Protein AF-A0A2E0M424-F1 (afdb_monomer_lite)

Foldseek 3Di:
DDDDPDPVVVVVVVVQLVLLQVLCVVCVVVVAHAPDSRCSNVCSVQPPDSCCRNVVHHDPDPVVVVVVVVVVVVVVVPPD

pLDDT: mean 80.57, std 13.65, range [43.69, 95.31]

Secondary structure (DSSP, 8-state):
------HHHHHHHHHHHHHHHHHHHHHHHTT---S-STTHHHHHHH--SHHHHHHT-----HHHHHHHHHHHHHHHHT--

Sequence (80 aa):
MPSRSSAAGEKEAWNDLETDMDSYKRLRDDGLQPPSIRGSADLESRAETKMEVESGQIVEDKTTRDQVEKVIKESKDSGT

Structure (mmCIF, N/CA/C/O backbone):
data_AF-A0A2E0M424-F1
#
_entry.id   AF-A0A2E0M424-F1
#
loop_
_atom_site.group_PDB
_atom_site.id
_atom_site.type_symbol
_atom_site.label_atom_id
_atom_site.label_alt_id
_atom_site.label_comp_id
_atom_site.label_asym_id
_atom_site.label_entity_id
_atom_site.label_seq_id
_atom_site.pdbx_PDB_ins_code
_atom_site.Cartn_x
_atom_site.Cartn_y
_atom_site.Cartn_z
_atom_site.occupancy
_atom_site.B_iso_or_equiv
_atom_site.auth_seq_id
_atom_site.auth_comp_id
_atom_site.auth_asym_id
_atom_site.auth_atom_id
_atom_site.pdbx_PDB_model_num
ATOM 1 N N . MET A 1 1 ? 16.212 23.177 -24.791 1.00 43.69 1 MET A N 1
ATOM 2 C CA . MET A 1 1 ? 17.097 22.169 -24.169 1.00 43.69 1 MET A CA 1
ATOM 3 C C . MET A 1 1 ? 16.366 20.834 -24.193 1.00 43.69 1 MET A C 1
ATOM 5 O O . MET A 1 1 ? 15.345 20.750 -23.522 1.00 43.69 1 MET A O 1
ATOM 9 N N . PRO A 1 2 ? 16.778 19.833 -24.987 1.00 49.78 2 PRO A N 1
ATOM 10 C CA . PRO A 1 2 ? 16.171 18.511 -24.898 1.00 49.78 2 PRO A CA 1
ATOM 11 C C . PRO A 1 2 ? 16.713 17.821 -23.641 1.00 49.78 2 PRO A C 1
ATOM 13 O O . PRO A 1 2 ? 17.910 17.544 -23.547 1.00 49.78 2 PRO A O 1
ATOM 16 N N . SER A 1 3 ? 15.845 17.610 -22.650 1.00 52.59 3 SER A N 1
ATOM 17 C CA . SER A 1 3 ? 16.150 16.760 -21.498 1.00 52.59 3 SER A CA 1
ATOM 18 C C . SER A 1 3 ? 16.370 15.339 -22.014 1.00 52.59 3 SER A C 1
ATOM 20 O O . SER A 1 3 ? 15.488 14.771 -22.655 1.00 52.59 3 SER A O 1
ATOM 22 N N . ARG A 1 4 ? 17.574 14.794 -21.823 1.00 54.09 4 ARG A N 1
ATOM 23 C CA . ARG A 1 4 ? 17.912 13.425 -22.224 1.00 54.09 4 ARG A CA 1
ATOM 24 C C . ARG A 1 4 ? 17.280 12.478 -21.202 1.00 54.09 4 ARG A C 1
ATOM 26 O O . ARG A 1 4 ? 17.892 12.231 -20.168 1.00 54.09 4 ARG A O 1
ATOM 33 N N . SER A 1 5 ? 16.087 11.949 -21.471 1.00 55.03 5 SER A N 1
ATOM 34 C CA . SER A 1 5 ? 15.662 10.711 -20.813 1.00 55.03 5 SER A CA 1
ATOM 35 C C . SER A 1 5 ? 16.559 9.590 -21.342 1.00 55.03 5 SER A C 1
ATOM 37 O O . SER A 1 5 ? 16.643 9.329 -22.541 1.00 55.03 5 SER A O 1
ATOM 39 N N . SER A 1 6 ? 17.359 9.007 -20.459 1.00 59.06 6 SER A N 1
ATOM 40 C CA . SER A 1 6 ? 18.235 7.884 -20.770 1.00 59.06 6 SER A CA 1
ATOM 41 C C . SER A 1 6 ? 17.395 6.614 -20.931 1.00 59.06 6 SER A C 1
ATOM 43 O O . SER A 1 6 ? 16.601 6.286 -20.056 1.00 59.06 6 SER A O 1
ATOM 45 N N . ALA A 1 7 ? 17.623 5.852 -22.005 1.00 59.91 7 ALA A N 1
ATOM 46 C CA . ALA A 1 7 ? 16.964 4.563 -22.274 1.00 59.91 7 ALA A CA 1
ATOM 47 C C . ALA A 1 7 ? 17.080 3.538 -21.119 1.00 59.91 7 ALA A C 1
ATOM 49 O O . ALA A 1 7 ? 16.295 2.599 -21.030 1.00 59.91 7 ALA A O 1
ATOM 50 N N . ALA A 1 8 ? 18.048 3.723 -20.214 1.00 61.41 8 ALA A N 1
ATOM 51 C CA . ALA A 1 8 ? 18.175 2.938 -18.989 1.00 61.41 8 ALA A CA 1
ATOM 52 C C . ALA A 1 8 ? 17.011 3.175 -18.006 1.00 61.41 8 ALA A C 1
ATOM 54 O O . ALA A 1 8 ? 16.476 2.211 -17.471 1.00 61.41 8 ALA A O 1
ATOM 55 N N . GLY A 1 9 ? 16.568 4.426 -17.831 1.00 61.16 9 GLY A N 1
ATOM 56 C CA . GLY A 1 9 ? 15.467 4.758 -16.919 1.00 61.16 9 GLY A CA 1
ATOM 57 C C . GLY A 1 9 ? 14.103 4.280 -17.421 1.00 61.16 9 GLY A C 1
ATOM 58 O O . GLY A 1 9 ? 13.219 3.984 -16.6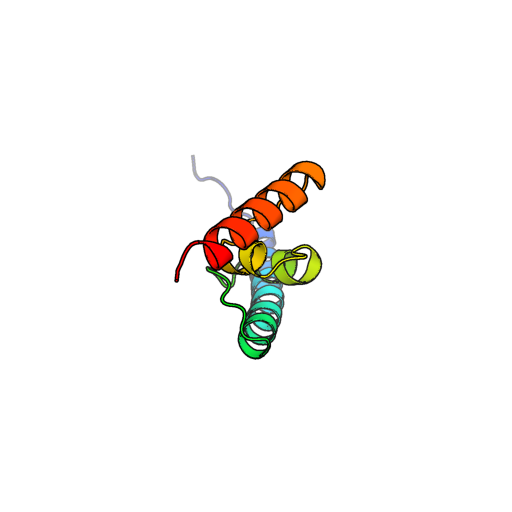25 1.00 61.16 9 GLY A O 1
ATOM 59 N N . GLU A 1 10 ? 13.936 4.142 -18.740 1.00 62.50 10 GLU A N 1
ATOM 60 C CA . GLU A 1 10 ? 12.722 3.556 -19.316 1.00 62.50 10 GLU A CA 1
ATOM 61 C C . GLU A 1 10 ? 12.630 2.060 -19.002 1.00 62.50 10 GLU A C 1
ATOM 63 O O . GLU A 1 10 ? 11.574 1.595 -18.590 1.00 62.50 10 GLU A O 1
ATOM 68 N N . LYS A 1 11 ? 13.729 1.304 -19.132 1.00 64.31 11 LYS A N 1
ATOM 69 C CA . LYS A 1 11 ? 13.740 -0.141 -18.853 1.00 64.31 11 LYS A CA 1
ATOM 70 C C . LYS A 1 11 ? 13.470 -0.463 -17.380 1.00 64.31 11 LYS A C 1
ATOM 72 O O . LYS A 1 11 ? 12.747 -1.415 -17.105 1.00 64.31 11 LYS A O 1
ATOM 77 N N . GLU A 1 12 ? 14.028 0.317 -16.457 1.00 68.12 12 GLU A N 1
ATOM 78 C CA . GLU A 1 12 ? 13.749 0.163 -15.021 1.00 68.12 12 GLU A CA 1
ATOM 79 C C . GLU A 1 12 ? 12.269 0.419 -14.716 1.00 68.12 12 GLU A C 1
ATOM 81 O O . GLU A 1 12 ? 11.622 -0.428 -14.109 1.00 68.12 12 GLU A O 1
ATOM 86 N N . ALA A 1 13 ? 11.685 1.483 -15.281 1.00 70.62 13 ALA A N 1
ATOM 87 C CA . ALA A 1 13 ? 10.261 1.774 -15.117 1.00 70.62 13 ALA A CA 1
ATOM 88 C C . ALA A 1 13 ? 9.331 0.664 -15.653 1.00 70.62 13 ALA A C 1
ATOM 90 O O . ALA A 1 13 ? 8.232 0.484 -15.126 1.00 70.62 13 ALA A O 1
ATOM 91 N N . TRP A 1 14 ? 9.742 -0.077 -16.690 1.00 69.19 14 TRP A N 1
ATOM 92 C CA . TRP A 1 14 ? 8.985 -1.228 -17.198 1.00 69.19 14 TRP A CA 1
ATOM 93 C C . TRP A 1 14 ? 9.050 -2.445 -16.267 1.00 69.19 14 TRP A C 1
ATOM 95 O O . TRP A 1 14 ? 8.026 -3.094 -16.068 1.00 69.19 14 TRP A O 1
ATOM 105 N N . ASN A 1 15 ? 10.219 -2.743 -15.689 1.00 72.50 15 ASN A N 1
ATOM 106 C CA . ASN A 1 15 ? 10.370 -3.854 -14.739 1.00 72.50 15 ASN A CA 1
ATOM 107 C C . ASN A 1 15 ? 9.571 -3.606 -13.449 1.00 72.50 15 ASN A C 1
ATOM 109 O O . ASN A 1 15 ? 8.929 -4.519 -12.926 1.00 72.50 15 ASN A O 1
ATOM 113 N N . ASP A 1 16 ? 9.568 -2.361 -12.968 1.00 83.44 16 ASP A N 1
ATOM 114 C CA . ASP A 1 16 ? 8.786 -1.969 -11.793 1.00 83.44 16 ASP A CA 1
ATOM 115 C C . ASP A 1 16 ? 7.285 -2.164 -12.048 1.00 83.44 16 ASP A C 1
ATOM 117 O O . ASP A 1 16 ? 6.565 -2.670 -11.191 1.00 83.44 16 ASP A O 1
ATOM 121 N N . LEU A 1 17 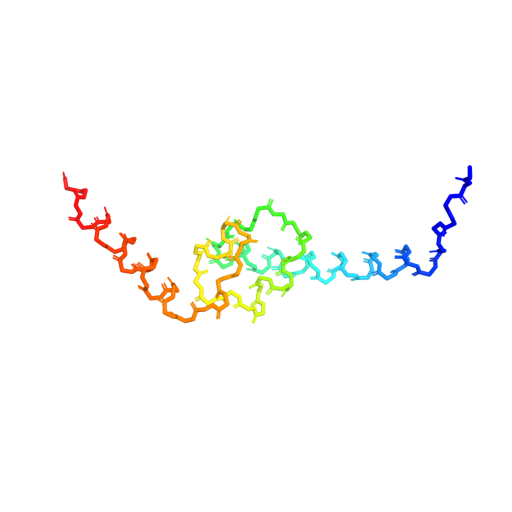? 6.821 -1.853 -13.265 1.00 86.50 17 LEU A N 1
ATOM 122 C CA . LEU A 1 17 ? 5.418 -2.003 -13.649 1.00 86.50 17 LEU A CA 1
ATOM 123 C C . LEU A 1 17 ? 4.955 -3.468 -13.682 1.00 86.50 17 LEU A C 1
ATOM 125 O O . LEU A 1 17 ? 3.799 -3.739 -13.362 1.00 86.50 17 LEU A O 1
ATOM 129 N N . GLU A 1 18 ? 5.818 -4.404 -14.083 1.00 90.19 18 GLU A N 1
ATOM 130 C CA . GLU A 1 18 ? 5.501 -5.840 -14.072 1.00 90.19 18 GLU A CA 1
ATOM 131 C C . GLU A 1 18 ? 5.326 -6.358 -12.638 1.00 90.19 18 GLU A C 1
ATOM 133 O O . GLU A 1 18 ? 4.362 -7.064 -12.342 1.00 90.19 18 GLU A O 1
ATOM 138 N N . THR A 1 19 ? 6.200 -5.927 -11.726 1.00 91.88 19 THR A N 1
ATOM 139 C CA . THR A 1 19 ? 6.099 -6.274 -10.300 1.00 91.88 19 THR A CA 1
ATOM 140 C C . THR A 1 19 ? 4.840 -5.668 -9.680 1.00 91.88 19 THR A C 1
ATOM 142 O O . THR A 1 19 ? 4.040 -6.370 -9.063 1.00 91.88 19 THR A O 1
ATOM 145 N N . ASP A 1 20 ? 4.614 -4.377 -9.924 1.00 92.50 20 ASP A N 1
ATOM 146 C CA . ASP A 1 20 ? 3.418 -3.651 -9.500 1.00 92.50 20 ASP A CA 1
ATOM 147 C C . ASP A 1 20 ? 2.125 -4.297 -10.027 1.00 92.50 20 ASP A C 1
ATOM 149 O O . ASP A 1 20 ? 1.121 -4.354 -9.319 1.00 92.50 20 ASP A O 1
ATOM 153 N N . MET A 1 21 ? 2.138 -4.815 -11.259 1.00 93.38 21 MET A N 1
ATOM 154 C CA . MET A 1 21 ? 1.021 -5.547 -11.865 1.00 93.38 21 MET A CA 1
ATOM 155 C C . MET A 1 21 ? 0.641 -6.796 -11.084 1.00 93.38 21 MET A C 1
ATOM 157 O O . MET A 1 21 ? -0.547 -7.063 -10.890 1.00 93.38 21 MET A O 1
ATOM 161 N N . ASP A 1 22 ? 1.627 -7.576 -10.661 1.00 95.19 22 ASP A N 1
ATOM 162 C CA . ASP A 1 22 ? 1.369 -8.810 -9.931 1.00 95.19 22 ASP A CA 1
ATOM 163 C C . ASP A 1 22 ? 0.893 -8.527 -8.505 1.00 95.19 22 ASP A C 1
ATOM 165 O O . ASP A 1 22 ? -0.087 -9.132 -8.064 1.00 95.19 22 ASP A O 1
ATOM 169 N N . SER A 1 23 ? 1.486 -7.538 -7.835 1.00 94.25 23 SER A N 1
ATOM 170 C CA . SER A 1 23 ? 1.009 -7.038 -6.542 1.00 94.25 23 SER A CA 1
ATOM 171 C C . SER A 1 23 ? -0.416 -6.489 -6.626 1.00 94.25 23 SER A C 1
ATOM 173 O O . SER A 1 23 ? -1.267 -6.823 -5.803 1.00 94.25 23 SER A O 1
ATOM 175 N N . TYR A 1 24 ? -0.730 -5.712 -7.667 1.00 94.06 24 TYR A N 1
ATOM 176 C CA . TYR A 1 24 ? -2.073 -5.174 -7.891 1.00 94.06 24 TYR A CA 1
ATOM 177 C C . TYR A 1 24 ? -3.131 -6.277 -8.008 1.00 94.06 24 TYR A C 1
ATOM 179 O O . TYR A 1 24 ? -4.223 -6.152 -7.447 1.00 94.06 24 TYR A O 1
ATOM 187 N N . LYS A 1 25 ? -2.816 -7.366 -8.724 1.00 95.25 25 LYS A N 1
ATOM 188 C CA . LYS A 1 25 ? -3.716 -8.522 -8.858 1.00 95.25 25 LYS A CA 1
ATOM 189 C C . LYS A 1 25 ? -3.943 -9.210 -7.515 1.00 95.25 25 LYS A C 1
ATOM 191 O O . LYS A 1 25 ? -5.091 -9.463 -7.178 1.00 95.25 25 LYS A O 1
ATOM 196 N N . ARG A 1 26 ? -2.885 -9.453 -6.732 1.00 94.81 26 ARG A N 1
ATOM 197 C CA . ARG A 1 26 ? -3.008 -10.074 -5.400 1.00 94.81 26 ARG A CA 1
ATOM 198 C C . ARG A 1 26 ? -3.862 -9.235 -4.457 1.00 94.81 26 ARG A C 1
ATOM 200 O O . ARG A 1 26 ? -4.810 -9.751 -3.884 1.00 94.81 26 ARG A O 1
ATOM 207 N N . LEU A 1 27 ? -3.602 -7.927 -4.386 1.00 92.88 27 LEU A N 1
ATOM 208 C CA . LEU A 1 27 ? -4.396 -7.005 -3.568 1.00 92.88 27 LEU A CA 1
ATOM 209 C C . LEU A 1 27 ? -5.880 -7.024 -3.972 1.00 92.88 27 LEU A C 1
ATOM 211 O O . LEU A 1 27 ? -6.759 -7.021 -3.112 1.00 92.88 27 LEU A O 1
ATOM 215 N N . ARG A 1 28 ? -6.167 -7.090 -5.279 1.00 93.94 28 ARG A N 1
ATOM 216 C CA . ARG A 1 28 ? -7.532 -7.237 -5.808 1.00 93.94 28 ARG A CA 1
ATOM 217 C C . ARG A 1 28 ? -8.176 -8.570 -5.433 1.00 93.94 28 ARG A C 1
ATOM 219 O O . ARG A 1 28 ? -9.351 -8.565 -5.064 1.00 93.94 28 ARG A O 1
ATOM 226 N N . ASP A 1 29 ? -7.434 -9.668 -5.524 1.00 95.31 29 ASP A N 1
ATOM 227 C CA . ASP A 1 29 ? -7.902 -11.003 -5.138 1.00 95.31 29 ASP A CA 1
ATOM 228 C C . ASP A 1 29 ? -8.205 -11.074 -3.630 1.00 95.31 29 ASP A C 1
ATOM 230 O O . ASP A 1 29 ? -9.201 -11.678 -3.230 1.00 95.31 29 ASP A O 1
ATOM 234 N N . ASP A 1 30 ? -7.442 -10.346 -2.810 1.00 91.00 30 ASP A N 1
ATOM 235 C CA . ASP A 1 30 ? -7.664 -10.185 -1.366 1.00 91.00 30 ASP A CA 1
ATOM 236 C C . ASP A 1 30 ? -8.833 -9.232 -1.024 1.00 91.00 30 ASP A C 1
ATOM 238 O O . ASP A 1 30 ? -9.167 -9.010 0.144 1.00 91.00 30 ASP A O 1
ATOM 242 N N . GLY A 1 31 ? -9.498 -8.658 -2.033 1.00 92.50 31 GLY A N 1
ATOM 243 C CA . GLY A 1 31 ? -10.643 -7.759 -1.856 1.00 92.50 31 GLY A CA 1
ATOM 244 C C . GLY A 1 31 ? -10.270 -6.328 -1.449 1.00 92.50 31 GLY A C 1
ATOM 245 O O . GLY A 1 31 ? -11.120 -5.584 -0.933 1.00 92.50 31 GLY A O 1
ATOM 246 N N . LEU A 1 32 ? -9.016 -5.935 -1.673 1.00 93.38 32 LEU A N 1
ATOM 247 C CA . LEU A 1 32 ? -8.525 -4.566 -1.553 1.00 93.38 32 LEU A CA 1
ATOM 248 C C . LEU A 1 32 ? -8.567 -3.895 -2.932 1.00 93.38 32 LEU A C 1
ATOM 250 O O . LEU A 1 32 ? -8.388 -4.540 -3.965 1.00 93.38 32 LEU A O 1
ATOM 254 N N . GLN A 1 33 ? -8.838 -2.590 -2.983 1.00 91.50 33 GLN A N 1
ATOM 255 C CA . GLN A 1 33 ? -8.898 -1.855 -4.251 1.00 91.50 33 GLN A CA 1
ATOM 256 C C . GLN A 1 33 ? -7.848 -0.749 -4.306 1.00 91.50 33 GLN A C 1
ATOM 258 O O . GLN A 1 33 ? -8.171 0.398 -4.011 1.00 91.50 33 GLN A O 1
ATOM 263 N N . PRO 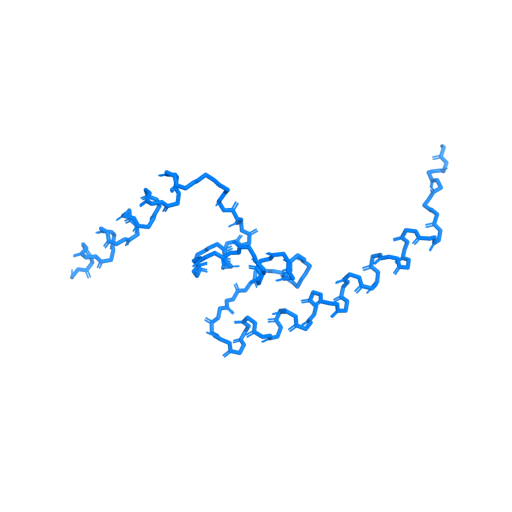A 1 34 ? -6.609 -1.061 -4.728 1.00 91.56 34 PRO A N 1
ATOM 264 C CA . PRO A 1 34 ? -5.601 -0.035 -4.938 1.00 91.56 34 PRO A CA 1
ATOM 265 C C . PRO A 1 34 ? -6.057 0.965 -6.016 1.00 91.56 34 PRO A C 1
ATOM 267 O O . PRO A 1 34 ? -6.666 0.549 -7.015 1.00 91.56 34 PRO A O 1
ATOM 270 N N . PRO A 1 35 ? -5.742 2.266 -5.875 1.00 92.56 35 PRO A N 1
ATOM 271 C CA . PRO A 1 35 ? -6.185 3.295 -6.818 1.00 92.56 35 PRO A CA 1
ATOM 272 C C . PRO A 1 35 ? -5.470 3.202 -8.171 1.00 92.56 35 PRO A C 1
ATOM 274 O O . PRO A 1 35 ? -6.024 3.577 -9.205 1.00 92.56 35 PRO A O 1
ATOM 277 N N . SER A 1 36 ? -4.244 2.680 -8.180 1.00 91.12 36 SER A N 1
ATOM 278 C CA . SER A 1 36 ? -3.445 2.472 -9.380 1.00 91.12 36 SER A CA 1
ATOM 279 C C . SER A 1 36 ? -2.568 1.242 -9.246 1.00 91.12 36 SER A C 1
ATOM 281 O O . SER A 1 36 ? -2.187 0.850 -8.151 1.00 91.12 36 SER A O 1
ATOM 283 N N . ILE A 1 37 ? -2.197 0.678 -10.390 1.00 90.56 37 ILE A N 1
ATOM 284 C CA . ILE A 1 37 ? -1.233 -0.420 -10.465 1.00 90.56 37 ILE A CA 1
ATOM 285 C C . ILE A 1 37 ? 0.137 0.061 -10.006 1.00 90.56 37 ILE A C 1
ATOM 287 O O . ILE A 1 37 ? 0.764 -0.572 -9.172 1.00 90.56 37 ILE A O 1
ATOM 291 N N . ARG A 1 38 ? 0.584 1.212 -10.517 1.00 88.88 38 ARG A N 1
ATOM 292 C CA . ARG A 1 38 ? 1.882 1.775 -10.156 1.00 88.88 38 ARG A CA 1
ATOM 293 C C . ARG A 1 38 ? 1.949 2.032 -8.648 1.00 88.88 38 ARG A C 1
ATOM 295 O O . ARG A 1 38 ? 1.046 2.682 -8.118 1.00 88.88 38 ARG A O 1
ATOM 302 N N . GLY A 1 39 ? 2.999 1.539 -7.999 1.00 87.38 39 GLY A N 1
ATOM 303 C CA . GLY A 1 39 ? 3.179 1.582 -6.548 1.00 87.38 39 GLY A CA 1
ATOM 304 C C . GLY A 1 39 ? 2.415 0.501 -5.778 1.00 87.38 39 GLY A C 1
ATOM 305 O O . GLY A 1 39 ? 2.470 0.493 -4.552 1.00 87.38 39 GLY A O 1
ATOM 306 N N . SER A 1 40 ? 1.715 -0.420 -6.450 1.00 92.19 40 SER A N 1
ATOM 307 C CA . SER A 1 40 ? 1.010 -1.514 -5.769 1.00 92.19 40 SER A CA 1
ATOM 308 C C . SER A 1 40 ? 1.955 -2.473 -5.060 1.00 92.19 40 SER A C 1
ATOM 310 O O . SER A 1 40 ? 1.560 -3.027 -4.041 1.00 92.19 40 SER A O 1
ATOM 312 N N . ALA A 1 41 ? 3.188 -2.648 -5.542 1.00 92.56 41 ALA A N 1
ATOM 313 C CA . ALA A 1 41 ? 4.182 -3.449 -4.832 1.00 92.56 41 ALA A CA 1
ATOM 314 C C . ALA A 1 41 ? 4.595 -2.799 -3.501 1.00 92.56 41 ALA A C 1
ATOM 316 O O . ALA A 1 41 ? 4.738 -3.48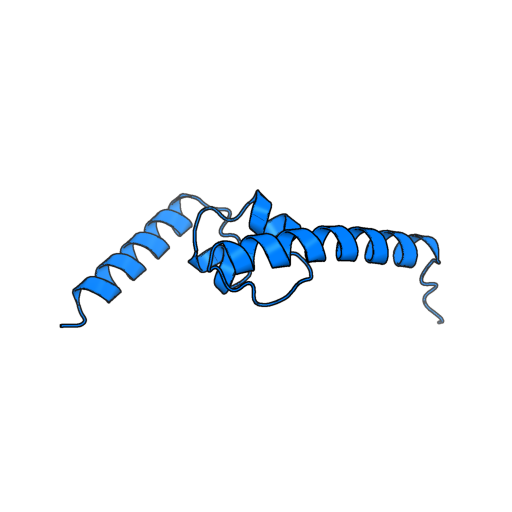6 -2.490 1.00 92.56 41 ALA A O 1
ATOM 317 N N . ASP A 1 42 ? 4.720 -1.468 -3.473 1.00 90.75 42 ASP A N 1
ATOM 318 C CA . ASP A 1 42 ? 5.009 -0.724 -2.241 1.00 90.75 42 ASP A CA 1
ATOM 319 C C . ASP A 1 42 ? 3.822 -0.792 -1.267 1.00 90.75 42 ASP A C 1
ATOM 321 O O . ASP A 1 42 ? 4.011 -1.048 -0.078 1.00 90.75 42 ASP A O 1
ATOM 325 N N . LEU A 1 43 ? 2.589 -0.666 -1.779 1.00 91.25 43 LEU A N 1
ATOM 326 C CA . LEU A 1 43 ? 1.371 -0.833 -0.981 1.00 91.25 43 LEU A CA 1
ATOM 327 C C . LEU A 1 43 ? 1.249 -2.251 -0.412 1.00 91.25 43 LEU A C 1
ATOM 329 O O . LEU A 1 43 ? 1.002 -2.388 0.778 1.00 91.25 43 LEU A O 1
ATOM 333 N N . GLU A 1 44 ? 1.464 -3.299 -1.212 1.00 90.44 44 GLU A N 1
ATOM 334 C CA . GLU A 1 44 ? 1.428 -4.694 -0.741 1.00 90.44 44 GLU A CA 1
ATOM 335 C C . GLU A 1 44 ? 2.461 -4.939 0.367 1.00 90.44 44 GLU A C 1
ATOM 337 O O . GLU A 1 44 ? 2.174 -5.629 1.342 1.00 90.44 44 GLU A O 1
ATOM 342 N N . SER A 1 45 ? 3.658 -4.356 0.246 1.00 91.31 45 SER A N 1
ATOM 343 C CA . SER A 1 45 ? 4.732 -4.579 1.213 1.00 91.31 45 SER A CA 1
ATOM 344 C C . SER A 1 45 ? 4.611 -3.747 2.491 1.00 91.31 45 SER A C 1
ATOM 346 O O . SER A 1 45 ? 5.151 -4.165 3.519 1.00 91.31 45 SER A O 1
ATOM 348 N N . ARG A 1 46 ? 4.033 -2.542 2.427 1.00 89.56 46 ARG A N 1
ATOM 349 C CA . ARG A 1 46 ? 4.115 -1.553 3.518 1.00 89.56 46 ARG A CA 1
ATOM 350 C C . ARG A 1 46 ? 2.772 -1.166 4.113 1.00 89.56 46 ARG A C 1
ATOM 352 O O . ARG A 1 46 ? 2.758 -0.687 5.245 1.00 89.56 46 ARG A O 1
ATOM 359 N N . ALA A 1 47 ? 1.674 -1.313 3.375 1.00 87.94 47 ALA A N 1
ATOM 360 C CA . ALA A 1 47 ? 0.362 -1.023 3.926 1.00 87.94 47 ALA A CA 1
ATOM 361 C C . ALA A 1 47 ? 0.012 -2.081 4.975 1.00 87.94 47 ALA A C 1
ATOM 363 O O . ALA A 1 47 ? 0.084 -3.283 4.727 1.00 87.94 47 ALA A O 1
ATOM 364 N N . GLU A 1 48 ? -0.385 -1.625 6.157 1.00 86.38 48 GLU A N 1
ATOM 365 C CA . GLU A 1 48 ? -0.828 -2.499 7.244 1.00 86.38 48 GLU A CA 1
ATOM 366 C C . GLU A 1 48 ? -2.357 -2.535 7.331 1.00 86.38 48 GLU A C 1
ATOM 368 O O . GLU A 1 48 ? -2.938 -3.435 7.938 1.00 86.38 48 GLU A O 1
ATOM 373 N N . THR A 1 49 ? -3.026 -1.564 6.707 1.00 86.19 49 THR A N 1
ATOM 374 C CA . THR A 1 49 ? -4.476 -1.409 6.765 1.00 86.19 49 THR A CA 1
ATOM 375 C C . THR A 1 49 ? -5.108 -1.360 5.376 1.00 86.19 49 THR A C 1
ATOM 377 O O . THR A 1 49 ? -4.539 -0.861 4.405 1.00 86.19 49 THR A O 1
ATOM 380 N N . LYS A 1 50 ? -6.364 -1.814 5.292 1.00 87.81 50 LYS A N 1
ATOM 381 C CA . LYS A 1 50 ? -7.167 -1.749 4.062 1.00 87.81 50 LYS A CA 1
ATOM 382 C C . LYS A 1 50 ? -7.276 -0.325 3.501 1.00 87.81 50 LYS A C 1
ATOM 384 O O . LYS A 1 50 ? -7.234 -0.138 2.291 1.00 87.81 50 LYS A O 1
ATOM 389 N N . MET A 1 51 ? -7.381 0.671 4.377 1.00 85.81 51 MET A N 1
ATOM 390 C CA . MET A 1 51 ? -7.510 2.073 3.977 1.00 85.81 51 MET A CA 1
ATOM 391 C C . MET A 1 51 ? -6.245 2.614 3.321 1.00 85.81 51 MET A C 1
ATOM 393 O O . MET A 1 51 ? -6.349 3.391 2.379 1.00 85.81 51 MET A O 1
ATOM 397 N N . GLU A 1 52 ? -5.062 2.212 3.785 1.00 88.00 52 GLU A N 1
ATOM 398 C CA . GLU A 1 52 ? -3.794 2.613 3.163 1.00 88.00 52 GLU A CA 1
ATOM 399 C C . GLU A 1 52 ? -3.702 2.071 1.732 1.00 88.00 52 GLU A C 1
ATOM 401 O O . GLU A 1 52 ? -3.363 2.807 0.806 1.00 88.00 52 GLU A O 1
ATOM 406 N N . VAL A 1 53 ? -4.121 0.817 1.526 1.00 90.56 53 VAL A N 1
ATOM 407 C CA . VAL A 1 53 ? -4.181 0.220 0.186 1.00 90.56 53 VAL A CA 1
ATOM 408 C C . VAL A 1 53 ? -5.210 0.925 -0.697 1.00 90.56 53 VAL A C 1
ATOM 410 O O . VAL A 1 53 ? -4.896 1.283 -1.828 1.00 90.56 53 VAL A O 1
ATOM 413 N N . GLU A 1 54 ? -6.423 1.167 -0.195 1.00 89.75 54 GLU A N 1
ATOM 414 C CA . GLU A 1 54 ? -7.504 1.781 -0.982 1.00 89.75 54 GLU A CA 1
ATOM 415 C C . GLU A 1 54 ? -7.276 3.266 -1.287 1.00 89.75 54 GLU A C 1
ATOM 417 O O . GLU A 1 54 ? -7.644 3.751 -2.357 1.00 89.75 54 GLU A O 1
ATOM 422 N N . SER A 1 55 ? -6.643 3.998 -0.371 1.00 88.06 55 SER A N 1
ATOM 423 C CA . SER A 1 55 ? -6.255 5.396 -0.589 1.00 88.06 55 SER A CA 1
ATOM 424 C C . SER A 1 55 ? -4.969 5.537 -1.406 1.00 88.06 55 SER A C 1
ATOM 426 O O . SER A 1 55 ? -4.701 6.615 -1.939 1.00 88.06 55 SER A O 1
ATOM 428 N N . GLY A 1 56 ? -4.174 4.467 -1.511 1.00 87.62 56 GLY A N 1
ATOM 429 C CA . GLY A 1 56 ? -2.838 4.491 -2.100 1.00 87.62 56 GLY A CA 1
ATOM 430 C C . GLY A 1 56 ? -1.835 5.319 -1.297 1.00 87.62 56 GLY A C 1
ATOM 431 O O . GLY A 1 56 ? -0.854 5.799 -1.863 1.00 87.62 56 GLY A O 1
ATOM 432 N N . GLN A 1 57 ? -2.091 5.532 -0.004 1.00 86.06 57 GLN A N 1
ATOM 433 C CA . GLN A 1 57 ? -1.216 6.279 0.893 1.00 86.06 57 GLN A CA 1
ATOM 434 C C . GLN A 1 57 ? -0.791 5.399 2.058 1.00 86.06 57 GLN A C 1
ATOM 436 O O . GLN A 1 57 ? -1.627 4.876 2.785 1.00 86.06 57 GLN A O 1
ATOM 441 N N . ILE A 1 58 ? 0.518 5.281 2.264 1.00 87.19 58 ILE A N 1
ATOM 442 C CA . ILE A 1 58 ? 1.087 4.593 3.423 1.00 87.19 58 ILE A CA 1
ATOM 443 C C . ILE A 1 58 ? 1.268 5.621 4.533 1.00 87.19 58 ILE A C 1
ATOM 445 O O . ILE A 1 58 ? 1.939 6.638 4.342 1.00 87.19 58 ILE A O 1
ATOM 449 N N . VAL A 1 59 ? 0.683 5.360 5.699 1.00 85.31 59 VAL A N 1
ATOM 450 C CA . VAL A 1 59 ? 0.899 6.198 6.876 1.00 85.31 59 VAL A CA 1
ATOM 451 C C . VAL A 1 59 ? 2.139 5.671 7.587 1.00 85.31 59 VAL A C 1
ATOM 453 O O . VAL A 1 59 ? 2.122 4.578 8.142 1.00 85.31 59 VAL A O 1
ATOM 456 N N . GLU A 1 60 ? 3.242 6.416 7.548 1.00 82.44 60 GLU A N 1
ATOM 457 C CA . GLU A 1 60 ? 4.519 5.970 8.131 1.00 82.44 60 GLU A CA 1
ATOM 458 C C . GLU A 1 60 ? 4.549 6.105 9.665 1.00 82.44 60 GLU A C 1
ATOM 460 O O . GLU A 1 60 ? 5.177 5.303 10.361 1.00 82.44 60 GLU A O 1
ATOM 465 N N . ASP A 1 61 ? 3.829 7.092 10.206 1.00 85.62 61 ASP A N 1
ATOM 466 C CA . ASP A 1 61 ? 3.752 7.358 11.640 1.00 85.62 61 ASP A CA 1
ATOM 467 C C . ASP A 1 61 ? 2.712 6.470 12.337 1.00 85.62 61 ASP A C 1
ATOM 469 O O . ASP A 1 61 ? 1.501 6.614 12.141 1.00 85.62 61 ASP A O 1
ATOM 473 N N . LYS A 1 62 ? 3.180 5.601 13.241 1.00 78.12 62 LYS A N 1
ATOM 474 C CA . LYS A 1 62 ? 2.329 4.669 14.007 1.00 78.12 62 LYS A CA 1
ATOM 475 C C . LYS A 1 62 ? 1.224 5.368 14.801 1.00 78.12 62 LYS A C 1
ATOM 477 O O . LYS A 1 62 ? 0.085 4.920 14.807 1.00 78.12 62 LYS A O 1
ATOM 482 N N . THR A 1 63 ? 1.541 6.494 15.438 1.00 80.56 63 THR A N 1
ATOM 483 C CA . THR A 1 63 ? 0.570 7.273 16.224 1.00 80.56 63 THR A CA 1
ATOM 484 C C . THR A 1 63 ? -0.548 7.849 15.362 1.00 80.56 63 THR A C 1
ATOM 486 O O . THR A 1 63 ? -1.677 7.984 15.834 1.00 80.56 63 THR A O 1
ATOM 489 N N . THR A 1 64 ? -0.243 8.196 14.111 1.00 79.25 64 THR A N 1
ATOM 490 C CA . THR A 1 64 ? -1.216 8.685 13.131 1.00 79.25 64 THR A CA 1
ATOM 491 C C . THR A 1 64 ? -2.077 7.533 12.625 1.00 79.25 64 THR A C 1
ATOM 493 O O . THR A 1 64 ? -3.292 7.686 12.526 1.00 79.25 64 THR A O 1
ATOM 496 N N . ARG A 1 65 ? -1.478 6.360 12.388 1.00 79.56 65 ARG A N 1
ATOM 497 C CA . ARG A 1 65 ? -2.196 5.144 11.985 1.00 79.56 65 ARG A CA 1
ATOM 498 C C . ARG A 1 65 ? -3.245 4.731 13.022 1.00 79.56 65 ARG A C 1
ATOM 500 O O . ARG A 1 65 ? -4.413 4.578 12.670 1.00 79.56 65 ARG A O 1
ATOM 507 N N . ASP A 1 66 ? -2.862 4.680 14.299 1.00 80.31 66 ASP A N 1
ATOM 508 C CA . ASP A 1 66 ? -3.773 4.341 15.402 1.00 80.31 66 ASP A CA 1
ATOM 509 C C . ASP A 1 66 ? -4.939 5.342 15.519 1.00 80.31 66 ASP A C 1
ATOM 511 O O . ASP A 1 66 ? -6.084 4.967 15.784 1.00 80.31 66 ASP A O 1
ATOM 515 N N . GLN A 1 67 ? -4.668 6.637 15.311 1.00 80.62 67 GLN A N 1
ATOM 516 C CA . GLN A 1 67 ? -5.700 7.678 15.339 1.00 80.62 67 GLN A CA 1
ATOM 517 C C . GLN A 1 67 ? -6.682 7.538 14.177 1.00 80.62 67 GLN A C 1
ATOM 519 O O . GLN A 1 67 ? -7.891 7.628 14.392 1.00 80.62 67 GLN A O 1
ATOM 524 N N . VAL A 1 68 ? -6.183 7.297 12.963 1.00 80.31 68 VAL A N 1
ATOM 525 C CA . VAL A 1 68 ? -7.020 7.086 11.776 1.00 80.31 68 VAL A CA 1
ATOM 526 C C . VAL A 1 68 ? -7.910 5.860 11.968 1.00 80.31 68 VAL A C 1
ATOM 528 O O . VAL A 1 68 ? -9.120 5.945 11.753 1.00 80.31 68 VAL A O 1
ATOM 531 N N . GLU A 1 69 ? -7.356 4.748 12.454 1.00 79.12 69 GLU A N 1
ATOM 532 C CA . GLU A 1 69 ? -8.128 3.533 12.722 1.00 79.12 69 GLU A CA 1
ATOM 533 C C . GLU A 1 69 ? -9.200 3.758 13.798 1.00 79.12 69 GLU A C 1
ATOM 535 O O . GLU A 1 69 ? -10.355 3.353 13.626 1.00 79.12 69 GLU A O 1
ATOM 540 N N . LYS A 1 70 ? -8.859 4.476 14.876 1.00 82.38 70 LYS A N 1
ATOM 541 C CA . LYS A 1 70 ? -9.815 4.839 15.927 1.00 82.38 70 LYS A CA 1
ATOM 542 C C . LYS A 1 70 ? -10.971 5.683 15.383 1.00 82.38 70 LYS A C 1
ATOM 544 O O . LYS A 1 70 ? -12.124 5.370 15.671 1.00 82.38 70 LYS A O 1
ATOM 549 N N . VAL A 1 71 ? -10.682 6.6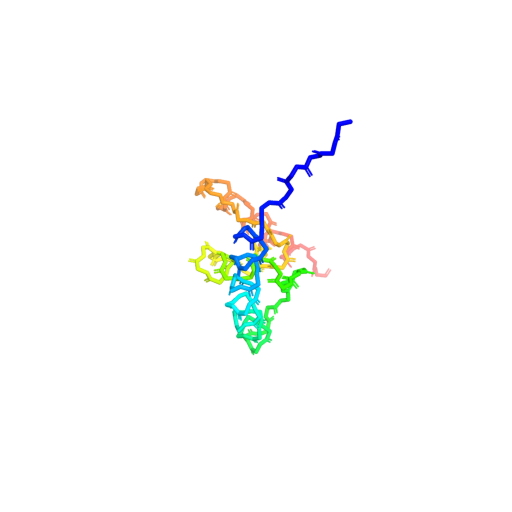97 14.565 1.00 82.75 71 VAL A N 1
ATOM 550 C CA . VAL A 1 71 ? -11.707 7.554 13.941 1.00 82.75 71 VAL A CA 1
ATOM 551 C C . VAL A 1 71 ? -12.611 6.744 13.010 1.00 82.75 71 VAL A C 1
ATOM 553 O O . VAL A 1 71 ? -13.830 6.919 13.024 1.00 82.75 71 VAL A O 1
ATOM 556 N N . ILE A 1 72 ? -12.046 5.822 12.228 1.00 78.25 72 ILE A N 1
ATOM 557 C CA . ILE A 1 72 ? -12.827 4.943 11.345 1.00 78.25 72 ILE A CA 1
ATOM 558 C C . ILE A 1 72 ? -13.748 4.032 12.158 1.00 78.25 72 ILE A C 1
ATOM 560 O O . ILE A 1 72 ? -14.907 3.837 11.783 1.00 78.25 72 ILE A O 1
ATOM 564 N N . LYS A 1 73 ? -13.253 3.480 13.269 1.00 78.69 73 LYS A N 1
ATOM 565 C CA . LYS A 1 73 ? -14.045 2.629 14.160 1.00 78.69 73 LYS A CA 1
ATOM 566 C C . LYS A 1 73 ? -15.203 3.405 14.794 1.00 78.69 73 LYS A C 1
ATOM 568 O O . LYS A 1 73 ? -16.342 2.960 14.702 1.00 78.69 73 LYS A O 1
ATOM 573 N N . GLU A 1 74 ? -14.937 4.596 15.328 1.00 78.56 74 GLU A N 1
ATOM 574 C CA . GLU A 1 74 ? -15.967 5.485 15.894 1.00 78.56 74 GLU 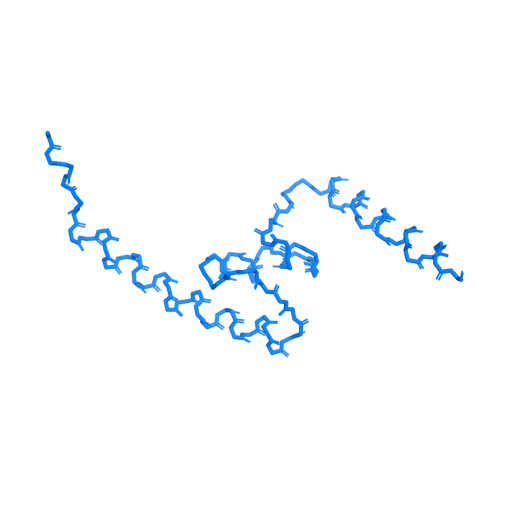A CA 1
ATOM 575 C C . GLU A 1 74 ? -17.001 5.933 14.837 1.00 78.56 74 GLU A C 1
ATOM 577 O O . GLU A 1 74 ? -18.194 6.050 15.126 1.00 78.56 74 GLU A O 1
ATOM 582 N N . SER A 1 75 ? -16.575 6.118 13.584 1.00 71.44 75 SER A N 1
ATOM 583 C CA . SER A 1 75 ? -17.472 6.465 12.470 1.00 71.44 75 SER A CA 1
ATOM 584 C C . SER A 1 75 ? -18.375 5.300 12.044 1.00 71.44 75 SER A C 1
ATOM 586 O O . SER A 1 75 ? -19.511 5.524 11.635 1.00 71.44 75 SER A O 1
ATOM 588 N N . LYS A 1 76 ? -17.903 4.048 12.142 1.00 63.25 76 LYS A N 1
ATOM 589 C CA . LYS A 1 76 ? -18.718 2.856 11.842 1.00 63.25 76 LYS A CA 1
ATOM 590 C C . LYS A 1 76 ? -19.758 2.560 12.924 1.00 63.25 76 LYS A C 1
ATOM 592 O O . LYS A 1 76 ? -20.847 2.116 12.582 1.00 63.25 76 LYS A O 1
ATOM 597 N N . ASP A 1 77 ? -19.451 2.843 14.188 1.00 61.22 77 ASP A N 1
ATOM 598 C CA . ASP A 1 77 ? -20.370 2.599 15.311 1.00 61.22 77 ASP A CA 1
ATOM 599 C C . ASP A 1 77 ? -21.456 3.687 15.463 1.00 61.22 77 ASP A C 1
ATOM 601 O O . ASP A 1 77 ? -22.456 3.472 16.144 1.00 61.22 77 ASP A O 1
ATOM 605 N N . SER A 1 78 ? -21.303 4.846 14.812 1.00 58.00 78 SER A N 1
ATOM 606 C CA . SER A 1 78 ? -22.277 5.954 14.857 1.00 58.00 78 SER A CA 1
ATOM 607 C C . SER A 1 78 ? -23.299 5.957 13.711 1.00 58.00 78 SER A C 1
ATOM 609 O O . SER A 1 78 ? -24.208 6.787 13.705 1.00 58.00 78 SER A O 1
ATOM 611 N N . GLY A 1 79 ? -23.196 5.017 12.767 1.00 55.78 79 GLY A N 1
ATOM 612 C CA . GLY A 1 79 ? -24.183 4.801 11.710 1.00 55.78 79 GLY A CA 1
ATOM 613 C C . GLY A 1 79 ? -25.140 3.663 12.058 1.00 55.78 79 GLY A C 1
ATOM 614 O O . GLY A 1 79 ? -24.987 2.566 11.525 1.00 55.78 79 GLY A O 1
ATOM 615 N N . THR A 1 80 ? -26.093 3.913 12.963 1.00 46.47 80 THR A N 1
ATOM 616 C CA . THR A 1 80 ? -27.285 3.059 13.158 1.00 46.47 80 THR A CA 1
ATOM 617 C C . THR A 1 80 ? -28.496 3.677 12.477 1.00 46.47 80 THR A C 1
ATOM 619 O O . THR A 1 80 ? -28.621 4.921 12.539 1.00 46.47 80 THR A O 1
#

Radius of gyration: 16.94 Å; chains: 1; bounding box: 46×33×41 Å